Protein AF-A0A7C5B7V8-F1 (afdb_monomer)

Foldseek 3Di:
DDPVLLVLLLVLLQLLLQLLVLLQVLLVLDDDDCNVVSNVLSNVLSVLSVVLNVLSCVVSVVVVHHHDPHHDDDDDDNDPLVSLVVLLVSLVVSLVSLVVSLVVCVVVVVVVSNVSSVVSNVSSVVSNVVSVVVNDDPDD

Structure (mmCIF, N/CA/C/O backbone):
data_AF-A0A7C5B7V8-F1
#
_entry.id   AF-A0A7C5B7V8-F1
#
loop_
_atom_site.group_PDB
_atom_site.id
_atom_site.type_symbol
_atom_site.label_atom_id
_atom_site.label_alt_id
_atom_site.label_comp_id
_atom_site.label_asym_id
_atom_site.label_entit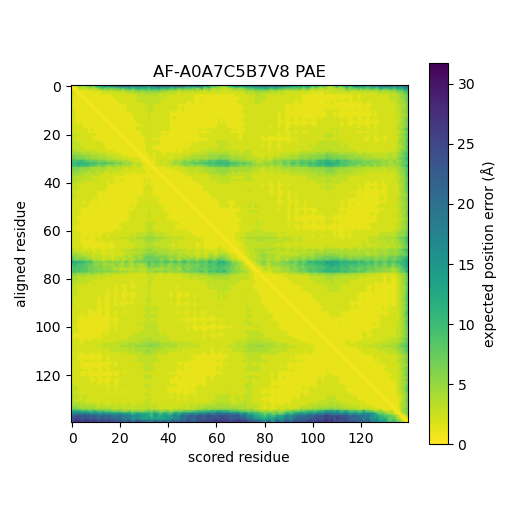y_id
_atom_site.label_seq_id
_atom_site.pdbx_PDB_ins_code
_atom_site.Cartn_x
_atom_site.Cartn_y
_atom_site.Cartn_z
_atom_site.occupancy
_atom_site.B_iso_or_equiv
_atom_site.auth_seq_id
_atom_site.auth_comp_id
_atom_site.auth_asym_id
_atom_site.auth_atom_id
_atom_site.pdbx_PDB_model_num
ATOM 1 N N . MET A 1 1 ? -16.905 0.295 16.112 1.00 86.12 1 MET A N 1
ATOM 2 C CA . MET A 1 1 ? -15.805 1.099 15.548 1.00 86.12 1 MET A CA 1
ATOM 3 C C . MET A 1 1 ? -16.386 2.369 14.961 1.00 86.12 1 MET A C 1
ATOM 5 O O . MET A 1 1 ? -17.557 2.331 14.582 1.00 86.12 1 MET A O 1
ATOM 9 N N . SER A 1 2 ? -15.651 3.481 14.927 1.00 92.69 2 SER A N 1
ATOM 10 C CA . SER A 1 2 ? -16.181 4.697 14.312 1.00 92.69 2 SER A CA 1
ATOM 11 C C . SER A 1 2 ? -16.451 4.490 12.821 1.00 92.69 2 SER A C 1
ATOM 13 O O . SER A 1 2 ? -15.794 3.701 12.133 1.00 92.69 2 SER A O 1
ATOM 15 N N . LYS A 1 3 ? -17.435 5.233 12.313 1.00 95.88 3 LYS A N 1
ATOM 16 C CA . LYS A 1 3 ? -1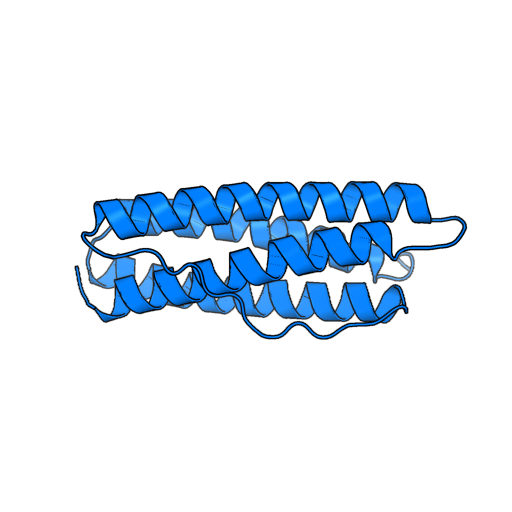7.678 5.319 10.875 1.00 95.88 3 LYS A CA 1
ATOM 17 C C . LYS A 1 3 ? -16.452 5.885 10.146 1.00 95.88 3 LYS A C 1
ATOM 19 O O . LYS A 1 3 ? -16.143 5.436 9.054 1.00 95.88 3 LYS A O 1
ATOM 24 N N . GLU A 1 4 ? -15.735 6.812 10.779 1.00 97.75 4 GLU A N 1
ATOM 25 C CA . GLU A 1 4 ? -14.536 7.444 10.224 1.00 97.75 4 GLU A CA 1
ATOM 26 C C . GLU A 1 4 ? -13.424 6.423 9.934 1.00 97.75 4 GLU A C 1
ATOM 28 O O . GLU A 1 4 ? -12.848 6.452 8.847 1.00 97.75 4 GLU A O 1
ATOM 33 N N . LEU A 1 5 ? -13.169 5.472 10.844 1.00 98.31 5 LEU A N 1
ATOM 34 C CA . LEU A 1 5 ? -12.167 4.429 10.609 1.00 98.31 5 LEU A CA 1
ATOM 35 C C . LEU A 1 5 ? -12.578 3.497 9.463 1.00 98.31 5 LEU A C 1
ATOM 37 O O . LEU A 1 5 ? -11.763 3.196 8.594 1.00 98.31 5 LEU A O 1
ATOM 41 N N . ILE A 1 6 ? -13.841 3.061 9.437 1.00 98.56 6 ILE A N 1
ATOM 42 C CA . ILE A 1 6 ? -14.355 2.172 8.382 1.00 98.56 6 ILE A CA 1
ATOM 43 C C . ILE A 1 6 ? -14.343 2.873 7.015 1.00 98.56 6 ILE A C 1
ATOM 45 O O . ILE A 1 6 ? -13.976 2.251 6.017 1.00 98.56 6 ILE A O 1
ATOM 49 N N . ASP A 1 7 ? -14.709 4.153 6.957 1.00 98.44 7 ASP A N 1
ATOM 50 C CA . ASP A 1 7 ? -14.667 4.956 5.731 1.00 98.44 7 ASP A CA 1
ATOM 51 C C . ASP A 1 7 ? -13.214 5.151 5.260 1.00 98.44 7 ASP A C 1
ATOM 53 O O . ASP A 1 7 ? -12.928 5.037 4.066 1.00 98.44 7 ASP A O 1
ATOM 57 N N . GLY A 1 8 ? -12.277 5.370 6.190 1.00 98.50 8 GLY A N 1
ATOM 58 C CA . GLY A 1 8 ? -10.843 5.444 5.907 1.00 98.50 8 GLY A CA 1
ATOM 59 C C . GLY A 1 8 ? -10.288 4.143 5.321 1.00 98.50 8 GLY A C 1
ATOM 60 O O . GLY A 1 8 ? -9.640 4.171 4.275 1.00 98.50 8 GLY A O 1
ATOM 61 N N . LEU A 1 9 ? -10.603 3.000 5.935 1.00 98.75 9 LEU A N 1
ATOM 62 C CA . LEU A 1 9 ? -10.213 1.679 5.430 1.00 98.75 9 LEU A CA 1
ATOM 63 C C . LEU A 1 9 ? -10.818 1.394 4.049 1.00 98.75 9 LEU A C 1
ATOM 65 O O . LEU A 1 9 ? -10.124 0.902 3.167 1.00 98.75 9 LEU A O 1
ATOM 69 N N . ASN A 1 10 ? -12.087 1.748 3.823 1.00 98.69 10 ASN A N 1
ATOM 70 C CA . ASN A 1 10 ? -12.721 1.591 2.513 1.00 98.69 10 ASN A CA 1
ATOM 71 C C . ASN A 1 10 ? -12.112 2.501 1.442 1.00 98.69 10 ASN A C 1
ATOM 73 O O . ASN A 1 10 ? -12.031 2.109 0.279 1.00 98.69 10 ASN A O 1
ATOM 77 N N . LYS A 1 11 ? -11.670 3.708 1.811 1.00 98.38 11 LYS A N 1
ATOM 78 C CA . LYS A 1 11 ? -10.910 4.562 0.896 1.00 98.38 11 LYS A CA 1
ATOM 79 C C . LYS A 1 11 ? -9.601 3.880 0.495 1.00 98.38 11 LYS A C 1
ATOM 81 O O . LYS A 1 11 ? -9.335 3.823 -0.701 1.00 98.38 11 LYS A O 1
ATOM 86 N N . ALA A 1 12 ? -8.832 3.368 1.460 1.00 98.62 12 ALA A N 1
ATOM 87 C CA . ALA A 1 12 ? -7.591 2.645 1.181 1.00 98.62 12 ALA A CA 1
ATOM 88 C C . ALA A 1 12 ? -7.849 1.412 0.301 1.00 98.62 12 ALA A C 1
ATOM 90 O O . ALA A 1 12 ? -7.217 1.262 -0.730 1.00 98.62 12 ALA A O 1
ATOM 91 N N . LEU A 1 13 ? -8.879 0.616 0.605 1.00 98.81 13 LEU A N 1
ATOM 92 C CA . LEU A 1 13 ? -9.260 -0.542 -0.208 1.00 98.81 13 LEU A CA 1
ATOM 93 C C . LEU A 1 13 ? -9.593 -0.166 -1.664 1.00 98.81 13 LEU A C 1
ATOM 95 O O . LEU A 1 13 ? -9.205 -0.862 -2.596 1.00 98.81 13 LEU A O 1
ATOM 99 N N . SER A 1 14 ? -10.298 0.947 -1.879 1.00 98.56 14 SER A N 1
ATOM 100 C CA . SER A 1 14 ? -10.564 1.464 -3.229 1.00 98.56 14 SER A CA 1
ATOM 101 C C . SER A 1 14 ? -9.281 1.892 -3.951 1.00 98.56 14 SER A C 1
ATOM 103 O O . SER A 1 14 ? -9.159 1.695 -5.165 1.00 98.56 14 SER A O 1
ATOM 105 N N . ASP A 1 15 ? -8.334 2.472 -3.208 1.00 97.75 15 ASP A N 1
ATOM 106 C CA . ASP A 1 15 ? -7.009 2.823 -3.711 1.00 97.75 15 ASP A CA 1
ATOM 107 C C . ASP A 1 15 ? -6.252 1.547 -4.133 1.00 97.75 15 ASP A C 1
ATOM 109 O O . ASP A 1 15 ? -5.852 1.479 -5.296 1.00 97.75 15 ASP A O 1
ATOM 113 N N . GLU A 1 16 ? -6.216 0.496 -3.304 1.00 98.38 16 GLU A N 1
ATOM 114 C CA . GLU A 1 16 ? -5.579 -0.797 -3.624 1.00 98.38 16 GLU A CA 1
ATOM 115 C C . GLU A 1 16 ? -6.149 -1.463 -4.876 1.00 98.38 16 GLU A C 1
ATOM 117 O O . GLU A 1 16 ? -5.413 -1.828 -5.790 1.00 98.38 16 GLU A O 1
ATOM 122 N N . ILE A 1 17 ? -7.479 -1.547 -4.994 1.00 98.44 17 ILE A N 1
ATOM 123 C CA . ILE A 1 17 ? -8.130 -2.107 -6.191 1.00 98.44 17 ILE A CA 1
ATOM 124 C C . ILE A 1 17 ? -7.695 -1.339 -7.447 1.00 98.44 17 ILE A C 1
ATOM 126 O O . ILE A 1 17 ? -7.461 -1.926 -8.506 1.00 98.44 17 ILE A O 1
ATOM 130 N N . THR A 1 18 ? -7.562 -0.017 -7.332 1.00 97.44 18 THR A N 1
ATOM 131 C CA . THR A 1 18 ? -7.093 0.827 -8.434 1.00 97.44 18 THR A CA 1
ATOM 132 C C . THR A 1 18 ? -5.616 0.559 -8.743 1.00 97.44 18 THR A C 1
ATOM 134 O O . THR A 1 18 ? -5.259 0.456 -9.920 1.00 97.44 18 THR A O 1
ATOM 137 N N . ARG A 1 19 ? -4.759 0.409 -7.722 1.00 96.94 19 ARG A N 1
ATOM 138 C CA . ARG A 1 19 ? -3.324 0.121 -7.879 1.00 96.94 19 ARG A CA 1
ATOM 139 C C . ARG A 1 19 ? -3.075 -1.238 -8.528 1.00 96.94 19 ARG A C 1
ATOM 141 O O . ARG A 1 19 ? -2.306 -1.290 -9.482 1.00 96.94 19 ARG A O 1
ATOM 148 N N . ILE A 1 20 ? -3.798 -2.288 -8.126 1.00 98.00 20 ILE A N 1
ATOM 149 C CA . ILE A 1 20 ? -3.725 -3.628 -8.740 1.00 98.00 20 ILE A CA 1
ATOM 150 C C . ILE A 1 20 ? -3.905 -3.533 -10.259 1.00 98.00 20 ILE A C 1
ATOM 152 O O . ILE A 1 20 ? -3.079 -4.021 -11.032 1.00 98.00 20 ILE A O 1
ATOM 156 N N . VAL A 1 21 ? -4.986 -2.880 -10.699 1.00 96.75 21 VAL A N 1
ATOM 157 C CA . VAL A 1 21 ? -5.297 -2.741 -12.129 1.00 96.75 21 VAL A CA 1
ATOM 158 C C . VAL A 1 21 ? -4.267 -1.857 -12.833 1.00 96.75 21 VAL A C 1
ATOM 160 O O . VAL A 1 21 ? -3.874 -2.166 -13.959 1.00 96.75 21 VAL A O 1
ATOM 163 N N . THR A 1 22 ? -3.798 -0.796 -12.170 1.00 96.19 22 THR A N 1
ATOM 164 C CA . THR A 1 22 ? -2.783 0.120 -12.711 1.00 96.19 22 THR A CA 1
ATOM 165 C C . THR A 1 22 ? -1.465 -0.598 -12.971 1.00 96.19 22 THR A C 1
ATOM 167 O O . THR A 1 22 ? -0.997 -0.608 -14.111 1.00 96.19 22 THR A O 1
ATOM 170 N N . TYR A 1 23 ? -0.907 -1.259 -11.958 1.00 97.25 23 TYR A N 1
ATOM 171 C CA . TYR A 1 23 ? 0.377 -1.943 -12.058 1.00 97.25 23 TYR A CA 1
ATOM 172 C C . TYR A 1 23 ? 0.341 -3.112 -13.043 1.00 97.25 23 TYR A C 1
ATOM 174 O O . TYR A 1 23 ? 1.256 -3.251 -13.856 1.00 97.25 23 TYR A O 1
ATOM 182 N N . LEU A 1 24 ? -0.738 -3.907 -13.061 1.00 96.88 24 LEU A N 1
ATOM 183 C CA . LEU A 1 24 ? -0.906 -4.957 -14.073 1.00 96.88 24 LEU A CA 1
ATOM 184 C C . LEU A 1 24 ? -0.994 -4.378 -15.486 1.00 96.88 24 LEU A C 1
ATOM 186 O O . LEU A 1 24 ? -0.357 -4.885 -16.405 1.00 96.88 24 LEU A O 1
ATOM 190 N N . ASN A 1 25 ? -1.763 -3.305 -15.687 1.00 95.44 25 ASN A N 1
ATOM 191 C CA . ASN A 1 25 ? -1.859 -2.688 -17.004 1.00 95.44 25 ASN A CA 1
ATOM 192 C C . ASN A 1 25 ? -0.496 -2.165 -17.477 1.00 95.44 25 ASN A C 1
ATOM 194 O O . ASN A 1 25 ? -0.085 -2.450 -18.601 1.00 95.44 25 ASN A O 1
ATOM 198 N N . GLN A 1 26 ? 0.229 -1.453 -16.617 1.00 96.00 26 GLN A N 1
ATOM 199 C CA . GLN A 1 26 ? 1.564 -0.951 -16.930 1.00 96.00 26 GLN A CA 1
ATOM 200 C C . GLN A 1 26 ? 2.552 -2.087 -17.204 1.00 96.00 26 GLN A C 1
ATOM 202 O O . GLN A 1 26 ? 3.312 -1.993 -18.166 1.00 96.00 26 GLN A O 1
ATOM 207 N N . SER A 1 27 ? 2.511 -3.185 -16.438 1.00 96.19 27 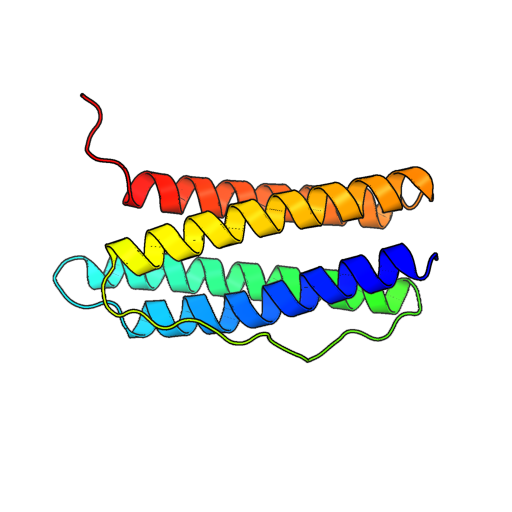SER A N 1
ATOM 208 C CA . SER A 1 27 ? 3.399 -4.335 -16.653 1.00 96.19 27 SER A CA 1
ATOM 209 C C . SER A 1 27 ? 3.214 -4.951 -18.046 1.00 96.19 27 SER A C 1
ATOM 211 O O . SER A 1 27 ? 4.177 -5.450 -18.630 1.00 96.19 27 SER A O 1
ATOM 213 N N . PHE A 1 28 ? 2.012 -4.880 -18.625 1.00 94.50 28 PHE A N 1
ATOM 214 C CA . PHE A 1 28 ? 1.753 -5.311 -20.003 1.00 94.50 28 PHE A CA 1
ATOM 215 C C . PHE A 1 28 ? 2.141 -4.262 -21.051 1.00 94.50 28 PHE A C 1
ATOM 217 O O . PHE A 1 28 ? 2.461 -4.619 -22.186 1.00 94.50 28 PHE A O 1
ATOM 224 N N . MET A 1 29 ? 2.132 -2.980 -20.678 1.00 93.69 29 MET A N 1
ATOM 225 C CA . MET A 1 29 ? 2.357 -1.839 -21.572 1.00 93.69 29 MET A CA 1
ATOM 226 C C . MET A 1 29 ? 3.792 -1.287 -21.538 1.00 93.69 29 MET A C 1
ATOM 228 O O . MET A 1 29 ? 4.060 -0.234 -22.121 1.00 93.69 29 MET A O 1
ATOM 232 N N . VAL A 1 30 ? 4.737 -1.989 -20.905 1.00 92.56 30 VAL A N 1
ATOM 233 C CA . VAL A 1 30 ? 6.172 -1.681 -20.996 1.00 92.56 30 VAL A CA 1
ATOM 234 C C . VAL A 1 30 ? 6.812 -2.344 -22.221 1.00 92.56 30 VAL A C 1
ATOM 236 O O . VAL A 1 30 ? 6.733 -3.555 -22.433 1.00 92.56 30 VAL A O 1
ATOM 239 N N . PHE A 1 31 ? 7.508 -1.542 -23.029 1.00 90.12 31 PHE A N 1
ATOM 240 C CA . PHE A 1 31 ? 8.164 -1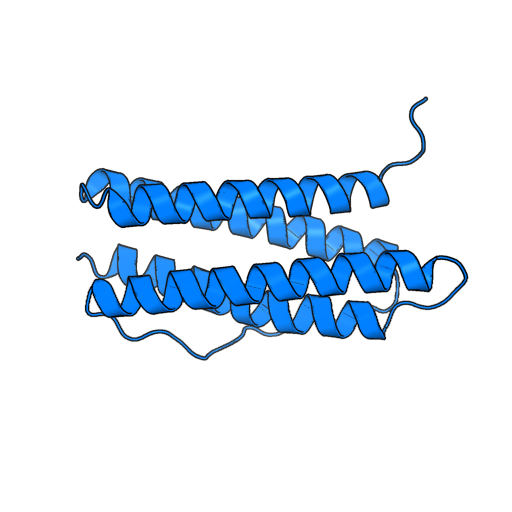.976 -24.265 1.00 90.12 31 PHE A CA 1
ATOM 241 C C . PHE A 1 31 ? 9.657 -1.623 -24.270 1.00 90.12 31 PHE A C 1
ATOM 243 O O . PHE A 1 31 ? 10.115 -0.749 -23.536 1.00 90.12 31 PHE A O 1
ATOM 250 N N . GLY A 1 32 ? 10.418 -2.282 -25.146 1.00 90.62 32 GLY A N 1
ATOM 251 C CA . GLY A 1 32 ? 11.840 -2.005 -25.352 1.00 90.62 32 GLY A CA 1
ATOM 252 C C . GLY A 1 32 ? 12.788 -2.862 -24.501 1.00 90.62 32 GLY A C 1
ATOM 253 O O . GLY A 1 32 ? 12.361 -3.838 -23.884 1.00 90.62 32 GLY A O 1
ATOM 254 N N . PRO A 1 33 ? 14.092 -2.532 -24.486 1.00 89.19 33 PRO A N 1
ATOM 255 C CA . PRO A 1 33 ? 15.136 -3.407 -23.941 1.00 89.19 33 PRO A CA 1
ATOM 256 C C . PRO A 1 33 ? 14.989 -3.741 -22.449 1.00 89.19 33 PRO A C 1
ATOM 258 O O . PRO A 1 33 ? 15.305 -4.855 -22.042 1.00 89.19 33 PRO A O 1
ATOM 261 N N . SER A 1 34 ? 14.469 -2.810 -21.642 1.00 86.81 34 SER A N 1
ATOM 262 C CA . SER A 1 34 ? 14.303 -2.981 -20.186 1.00 86.81 34 SER A CA 1
ATOM 263 C C . SER A 1 34 ? 12.958 -3.597 -19.780 1.00 86.81 34 SER A C 1
ATOM 265 O O . SER A 1 34 ? 12.668 -3.712 -18.591 1.00 86.81 34 SER A O 1
ATOM 267 N N . ARG A 1 35 ? 12.132 -3.995 -20.758 1.00 93.44 35 ARG A N 1
ATOM 268 C CA . ARG A 1 35 ? 10.765 -4.498 -20.558 1.00 93.44 35 ARG A CA 1
ATOM 269 C C . ARG A 1 35 ? 10.672 -5.589 -19.501 1.00 93.44 35 ARG A C 1
ATOM 271 O O . ARG A 1 35 ? 9.804 -5.508 -18.649 1.00 93.44 35 ARG A O 1
ATOM 278 N N . ASN A 1 36 ? 11.517 -6.616 -19.579 1.00 94.56 36 ASN A N 1
ATOM 279 C CA . ASN A 1 36 ? 11.330 -7.814 -18.757 1.00 94.56 36 ASN A CA 1
ATOM 280 C C . ASN A 1 36 ? 11.501 -7.508 -17.262 1.00 94.56 36 ASN A C 1
ATOM 282 O O . ASN A 1 36 ? 10.683 -7.946 -16.464 1.00 94.56 36 ASN A O 1
AT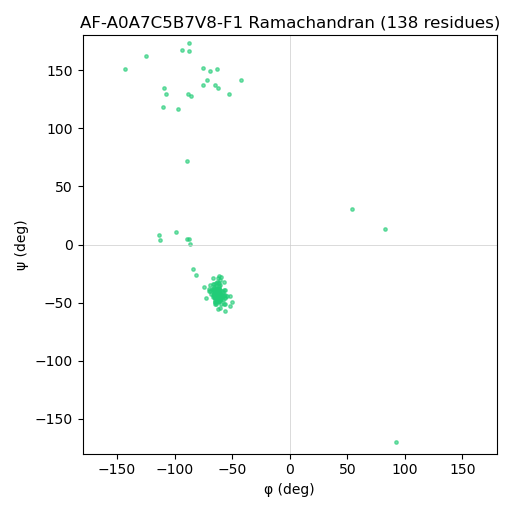OM 286 N N . ALA A 1 37 ? 12.509 -6.705 -16.907 1.00 93.38 37 ALA A N 1
ATOM 287 C CA . ALA A 1 37 ? 12.732 -6.295 -15.524 1.00 93.38 37 ALA A CA 1
ATOM 288 C C . ALA A 1 37 ? 11.594 -5.400 -15.008 1.00 93.38 37 ALA A C 1
ATOM 290 O O . ALA A 1 37 ? 11.096 -5.616 -13.911 1.00 93.38 37 ALA A O 1
ATOM 291 N N . LEU A 1 38 ? 11.141 -4.432 -15.816 1.00 94.19 38 LEU A N 1
ATOM 292 C CA . LEU A 1 38 ? 10.019 -3.564 -15.441 1.00 94.19 38 LEU A CA 1
ATOM 293 C C . LEU A 1 38 ? 8.715 -4.350 -15.284 1.00 94.19 38 LEU A C 1
ATOM 295 O O . LEU A 1 38 ? 7.996 -4.146 -14.315 1.00 94.19 38 LEU A O 1
ATOM 299 N N . HIS A 1 39 ? 8.430 -5.262 -16.212 1.00 96.62 39 HIS A N 1
ATOM 300 C CA . HIS A 1 39 ? 7.262 -6.132 -16.153 1.00 96.62 39 HIS A CA 1
ATOM 301 C C . HIS A 1 39 ? 7.248 -6.951 -14.859 1.00 96.62 39 HIS A C 1
ATOM 303 O O . HIS A 1 39 ? 6.262 -6.909 -14.132 1.00 96.62 39 HIS A O 1
ATOM 309 N N . GLU A 1 40 ? 8.354 -7.631 -14.544 1.00 97.44 40 GLU A N 1
ATOM 310 C CA . GLU A 1 40 ? 8.471 -8.453 -13.336 1.00 97.44 40 GLU A CA 1
ATOM 311 C C . GLU A 1 40 ? 8.314 -7.619 -12.056 1.00 97.44 40 GLU A C 1
ATOM 313 O O . GLU A 1 40 ? 7.628 -8.042 -11.127 1.00 97.44 40 GLU A O 1
ATOM 318 N N . THR A 1 41 ? 8.915 -6.428 -11.995 1.00 96.94 41 THR A N 1
ATOM 319 C CA . THR A 1 41 ? 8.775 -5.539 -10.833 1.00 96.94 41 THR A CA 1
ATOM 320 C C . THR A 1 41 ? 7.335 -5.059 -10.658 1.00 96.94 41 THR A C 1
ATOM 322 O O . THR A 1 41 ? 6.788 -5.187 -9.566 1.00 96.94 41 THR A O 1
ATOM 325 N N . LEU A 1 42 ? 6.701 -4.550 -11.718 1.00 97.44 42 LEU A N 1
ATOM 326 C CA . LEU A 1 42 ? 5.330 -4.030 -11.652 1.00 97.44 42 LEU A CA 1
ATOM 327 C C . LEU A 1 42 ? 4.315 -5.144 -11.348 1.00 97.44 42 LEU A C 1
ATOM 329 O O . LEU A 1 42 ? 3.402 -4.942 -10.554 1.00 97.44 42 LEU A O 1
ATOM 333 N N . GLU A 1 43 ? 4.492 -6.340 -11.915 1.00 98.31 43 GLU A N 1
ATOM 334 C CA . GLU A 1 43 ? 3.652 -7.502 -11.597 1.00 98.31 43 GLU A CA 1
ATOM 335 C C . GLU A 1 43 ? 3.786 -7.915 -10.124 1.00 98.31 43 GLU A C 1
ATOM 337 O O . GLU A 1 43 ? 2.780 -8.160 -9.457 1.00 98.31 43 GLU A O 1
ATOM 342 N N . LYS A 1 44 ? 5.010 -7.940 -9.581 1.00 98.38 44 LYS A N 1
ATOM 343 C CA . LYS A 1 44 ? 5.232 -8.239 -8.159 1.00 98.38 44 LYS A CA 1
ATOM 344 C C . LYS A 1 44 ? 4.570 -7.220 -7.239 1.00 98.38 44 LYS A C 1
ATOM 346 O O . LYS A 1 44 ? 3.989 -7.633 -6.239 1.00 98.38 44 LYS A O 1
ATOM 351 N N . ILE A 1 45 ? 4.643 -5.930 -7.572 1.00 98.38 45 ILE A N 1
ATOM 352 C CA . ILE A 1 45 ? 3.957 -4.882 -6.805 1.00 98.38 45 ILE A CA 1
ATOM 353 C C . ILE A 1 45 ? 2.443 -5.100 -6.887 1.00 98.38 45 ILE A C 1
ATOM 355 O O . ILE A 1 45 ? 1.795 -5.176 -5.853 1.00 98.38 45 ILE A O 1
ATOM 359 N N . ALA A 1 46 ? 1.879 -5.364 -8.071 1.00 98.50 46 ALA A N 1
ATOM 360 C CA . ALA A 1 46 ? 0.448 -5.655 -8.194 1.00 98.50 46 ALA A CA 1
ATOM 361 C C . ALA A 1 46 ? -0.015 -6.831 -7.313 1.00 98.50 46 ALA A C 1
ATOM 363 O O . ALA A 1 46 ? -1.096 -6.780 -6.730 1.00 98.50 46 ALA A O 1
ATOM 364 N N . ILE A 1 47 ? 0.796 -7.889 -7.193 1.00 98.62 47 ILE A N 1
ATOM 365 C CA . ILE A 1 47 ? 0.515 -9.021 -6.296 1.00 98.62 47 ILE A CA 1
ATOM 366 C C . ILE A 1 47 ? 0.566 -8.586 -4.823 1.00 98.62 47 ILE A C 1
ATOM 368 O O . ILE A 1 47 ? -0.224 -9.075 -4.017 1.00 98.62 47 ILE A O 1
ATOM 372 N N . LYS A 1 48 ? 1.468 -7.673 -4.446 1.00 98.56 48 LYS A N 1
ATOM 373 C CA . LYS A 1 48 ? 1.495 -7.091 -3.097 1.00 98.56 48 LYS A CA 1
ATOM 374 C C . LYS A 1 48 ? 0.219 -6.309 -2.794 1.00 98.56 48 LYS A C 1
ATOM 376 O O . LYS A 1 48 ? -0.405 -6.614 -1.778 1.00 98.56 48 LYS A O 1
ATOM 381 N N . GLU A 1 49 ? -0.261 -5.496 -3.731 1.00 98.56 49 GLU A N 1
ATOM 382 C CA . GLU A 1 49 ? -1.535 -4.776 -3.572 1.00 98.56 49 GLU A CA 1
ATOM 383 C C . GLU A 1 49 ? -2.741 -5.716 -3.452 1.00 98.56 49 GLU A C 1
ATOM 385 O O . GLU A 1 49 ? -3.687 -5.438 -2.716 1.00 98.56 49 GLU A O 1
ATOM 390 N N . MET A 1 50 ? -2.717 -6.884 -4.109 1.00 98.75 50 MET A N 1
ATOM 391 C CA . MET A 1 50 ? -3.753 -7.909 -3.903 1.00 98.75 50 MET A CA 1
ATOM 392 C C . MET A 1 50 ? -3.781 -8.417 -2.455 1.00 98.75 50 MET A C 1
ATOM 394 O O . MET A 1 50 ? -4.865 -8.628 -1.910 1.00 98.75 50 MET A O 1
ATOM 398 N N . ASN A 1 51 ? -2.616 -8.573 -1.816 1.00 98.62 51 ASN A N 1
ATOM 399 C CA . ASN A 1 51 ? -2.551 -8.949 -0.402 1.00 98.62 51 ASN A CA 1
ATOM 400 C C . ASN A 1 51 ? -3.023 -7.797 0.501 1.00 98.62 51 ASN A C 1
ATOM 402 O O . ASN A 1 51 ? -3.726 -8.040 1.479 1.00 98.62 51 ASN A O 1
ATOM 406 N N . HIS A 1 52 ? -2.691 -6.540 0.178 1.00 98.69 52 HIS A N 1
ATOM 407 C CA . HIS A 1 52 ? -3.201 -5.374 0.912 1.00 98.69 52 HIS A CA 1
ATOM 408 C C . HIS A 1 52 ? -4.732 -5.297 0.836 1.00 98.69 52 HIS A C 1
ATOM 410 O O . HIS A 1 52 ? -5.403 -5.136 1.858 1.00 98.69 52 HIS A O 1
ATOM 416 N N . MET A 1 53 ? -5.298 -5.501 -0.357 1.00 98.75 53 MET A N 1
ATOM 417 C CA . MET A 1 53 ? -6.740 -5.581 -0.589 1.00 98.75 53 MET A CA 1
ATOM 418 C C . MET A 1 53 ? -7.401 -6.665 0.278 1.00 98.75 53 MET A C 1
ATOM 420 O O . MET A 1 53 ? -8.449 -6.405 0.877 1.00 98.75 53 MET A O 1
ATOM 424 N N . GLU A 1 54 ? -6.807 -7.860 0.370 1.00 98.69 54 GLU A N 1
ATOM 425 C CA . GLU A 1 54 ? -7.286 -8.948 1.236 1.00 98.69 54 GLU A CA 1
ATOM 426 C C . GLU A 1 54 ? -7.276 -8.531 2.713 1.00 98.69 54 GLU A C 1
ATOM 428 O O . GLU A 1 54 ? -8.328 -8.535 3.358 1.00 98.69 54 GLU A O 1
ATOM 433 N N . LEU A 1 55 ? -6.128 -8.071 3.221 1.00 98.75 55 LEU A N 1
ATOM 434 C CA . LEU A 1 55 ? -5.953 -7.645 4.614 1.00 98.75 55 LEU A CA 1
ATOM 435 C C . LEU A 1 55 ? -6.943 -6.542 5.012 1.00 98.75 55 LEU A C 1
ATOM 437 O O . LEU A 1 55 ? -7.575 -6.609 6.071 1.00 98.75 55 LEU A O 1
ATOM 441 N N . LEU A 1 56 ? -7.112 -5.527 4.162 1.00 98.81 56 LEU A N 1
ATOM 442 C CA . LEU A 1 56 ? -8.066 -4.443 4.394 1.00 98.81 56 LEU A CA 1
ATOM 443 C C . LEU A 1 56 ? -9.507 -4.950 4.383 1.00 98.81 56 LEU A C 1
ATOM 445 O O . LEU A 1 56 ? -10.296 -4.554 5.242 1.00 98.81 56 LEU A O 1
ATOM 449 N N . SER A 1 57 ? -9.855 -5.835 3.449 1.00 98.81 57 SER A N 1
ATOM 450 C CA . SER A 1 57 ? -11.201 -6.403 3.348 1.00 98.81 57 SER A CA 1
ATOM 451 C C . SER A 1 57 ? -11.557 -7.217 4.590 1.00 98.81 57 SER A C 1
ATOM 453 O O . SER A 1 57 ? -12.609 -6.984 5.192 1.00 98.81 57 SER A O 1
ATOM 455 N N . GLU A 1 58 ? -10.665 -8.109 5.027 1.00 98.69 58 GLU A N 1
ATOM 456 C CA . GLU A 1 58 ? -10.843 -8.877 6.261 1.00 98.69 58 GLU A CA 1
ATOM 457 C C . GLU A 1 58 ? -10.973 -7.956 7.474 1.00 98.69 58 GLU A C 1
ATOM 459 O O . GLU A 1 58 ? -11.855 -8.150 8.317 1.00 98.69 58 GLU A O 1
ATOM 464 N N . ARG A 1 59 ? -10.148 -6.903 7.546 1.00 98.62 59 ARG A N 1
ATOM 465 C CA . ARG A 1 59 ? -10.205 -5.945 8.651 1.00 98.62 59 ARG A CA 1
ATOM 466 C C . ARG A 1 59 ? -11.522 -5.177 8.681 1.00 98.62 59 ARG A C 1
ATOM 468 O O . ARG A 1 59 ? -12.116 -5.052 9.751 1.00 98.62 59 ARG A O 1
ATOM 475 N N . ILE A 1 60 ? -12.004 -4.700 7.535 1.00 98.75 60 ILE A N 1
ATOM 476 C CA . ILE A 1 60 ? -13.288 -3.996 7.422 1.00 98.75 60 ILE A CA 1
ATOM 477 C C . ILE A 1 60 ? -14.435 -4.901 7.885 1.00 98.75 60 ILE A C 1
ATOM 479 O O . ILE A 1 60 ? -15.243 -4.466 8.708 1.00 98.75 60 ILE A O 1
ATOM 483 N N . VAL A 1 61 ? -14.483 -6.157 7.424 1.00 98.44 61 VAL A N 1
ATOM 484 C CA . VAL A 1 61 ? -15.505 -7.133 7.849 1.00 98.44 61 VAL A CA 1
ATOM 485 C C . VAL A 1 61 ? -15.406 -7.414 9.346 1.00 98.44 61 VAL A C 1
ATOM 487 O O . VAL A 1 61 ? -16.419 -7.380 10.045 1.00 98.44 61 VAL A O 1
ATOM 490 N N . GLY A 1 62 ? -14.196 -7.628 9.867 1.00 98.00 62 GLY A N 1
ATOM 491 C CA . GLY A 1 62 ? -13.959 -7.873 11.292 1.00 98.00 62 GLY A CA 1
ATOM 492 C C . GLY A 1 62 ? -14.387 -6.711 12.197 1.00 98.00 62 GLY A C 1
ATOM 493 O O . GLY A 1 62 ? -14.760 -6.928 13.347 1.00 98.00 62 GLY A O 1
ATOM 494 N N . LEU A 1 63 ? -14.392 -5.482 11.675 1.00 97.81 63 LEU A N 1
ATOM 495 C CA . LEU A 1 63 ? -14.896 -4.285 12.358 1.00 97.81 63 LEU A CA 1
ATOM 496 C C . LEU A 1 63 ? -16.410 -4.060 12.175 1.00 97.81 63 LEU A C 1
ATOM 498 O O . LEU A 1 63 ? -16.948 -3.086 12.712 1.00 97.81 63 LEU A O 1
ATOM 502 N N . GLY A 1 64 ? -17.099 -4.948 11.449 1.00 97.75 64 GLY A N 1
ATOM 503 C CA . GLY A 1 64 ? -18.534 -4.880 11.158 1.00 97.75 64 GLY A CA 1
ATOM 504 C C . GLY A 1 64 ? -18.904 -3.977 9.976 1.00 97.75 64 GLY A C 1
ATOM 505 O O . GLY A 1 64 ? -20.072 -3.623 9.825 1.00 97.75 64 GLY A O 1
ATOM 506 N N . GLY A 1 65 ? -17.927 -3.566 9.163 1.00 98.12 65 GLY A N 1
ATOM 507 C CA . GLY A 1 65 ? -18.140 -2.804 7.934 1.00 98.12 65 GLY A CA 1
ATOM 508 C C . GLY A 1 65 ? -18.397 -3.692 6.713 1.00 98.12 65 GLY A C 1
ATOM 509 O O . GLY A 1 65 ? -18.258 -4.913 6.761 1.00 98.12 65 GLY A O 1
ATOM 510 N N . VAL A 1 66 ? -18.742 -3.059 5.590 1.00 98.38 66 VAL A N 1
ATOM 511 C CA . VAL A 1 66 ? -18.879 -3.722 4.284 1.00 98.38 66 VAL A CA 1
ATOM 512 C C . VAL A 1 66 ? -17.736 -3.243 3.384 1.00 98.38 66 VAL A C 1
ATOM 514 O O . VAL A 1 66 ? -17.666 -2.036 3.137 1.00 98.38 66 VAL A O 1
ATOM 517 N N . PRO A 1 67 ? -16.842 -4.134 2.915 1.00 98.56 67 PRO A N 1
ATOM 518 C CA . PRO A 1 67 ? -15.768 -3.768 1.999 1.00 98.56 67 PRO A CA 1
ATOM 519 C C . PRO A 1 67 ? -16.311 -3.237 0.674 1.00 98.56 67 PRO A C 1
ATOM 521 O O . PRO A 1 67 ? -17.223 -3.811 0.072 1.00 98.56 67 PRO A O 1
ATOM 524 N N . THR A 1 68 ? -15.742 -2.135 0.206 1.00 98.38 68 THR A N 1
ATOM 525 C CA . THR A 1 68 ? -16.011 -1.610 -1.127 1.00 98.38 68 THR A CA 1
ATOM 526 C C . THR A 1 68 ? -15.418 -2.518 -2.199 1.00 98.38 68 THR A C 1
ATOM 528 O O . THR A 1 68 ? -14.371 -3.128 -2.019 1.00 98.38 68 THR A O 1
ATOM 531 N N . VAL A 1 69 ? -16.075 -2.548 -3.355 1.00 96.69 69 VAL A N 1
ATOM 532 C CA . VAL A 1 69 ? -15.582 -3.200 -4.581 1.00 96.69 69 VAL A CA 1
ATOM 533 C C . VAL A 1 69 ? -15.284 -2.181 -5.686 1.00 96.69 69 VAL A C 1
ATOM 535 O O . VAL A 1 69 ? -15.086 -2.540 -6.842 1.00 96.69 69 VAL A O 1
ATOM 538 N N . LYS A 1 70 ? -15.338 -0.884 -5.357 1.00 96.88 70 LYS A N 1
ATOM 539 C CA . LYS A 1 70 ? -15.196 0.205 -6.327 1.00 96.88 70 LYS A CA 1
ATOM 540 C C . LYS A 1 70 ? -13.730 0.589 -6.500 1.00 96.88 70 LYS A C 1
ATOM 542 O O . LYS A 1 70 ? -13.070 0.918 -5.516 1.00 96.88 70 LYS A O 1
ATOM 547 N N . SER A 1 71 ? -13.273 0.648 -7.745 1.00 94.94 71 SER A N 1
ATOM 548 C CA . SER A 1 71 ? -12.037 1.330 -8.133 1.00 94.94 71 SER A CA 1
ATOM 549 C C . SER A 1 71 ? -12.296 2.810 -8.439 1.00 94.94 71 SER A C 1
ATOM 551 O O . SER A 1 71 ? -13.444 3.236 -8.609 1.00 94.94 71 SER A O 1
ATOM 553 N N . LYS A 1 72 ? -11.221 3.590 -8.532 1.00 92.50 72 LYS A N 1
ATOM 554 C CA . LYS A 1 72 ? -11.222 4.950 -9.079 1.00 92.50 72 LYS A CA 1
ATOM 555 C C . LYS A 1 72 ? -10.865 4.924 -10.563 1.00 92.50 72 LYS A C 1
ATOM 557 O O . LYS A 1 72 ? -10.392 3.911 -11.080 1.00 92.50 72 LYS A O 1
ATOM 562 N N . ASP A 1 73 ? -11.082 6.054 -11.227 1.00 88.50 73 ASP A N 1
ATOM 563 C CA . ASP A 1 73 ? -10.592 6.251 -12.586 1.00 88.50 73 ASP A CA 1
ATOM 564 C C . ASP A 1 73 ? -9.061 6.243 -12.592 1.00 88.50 73 ASP A C 1
ATOM 566 O O . ASP A 1 73 ? -8.406 6.820 -11.720 1.00 88.50 73 ASP A O 1
ATOM 570 N N . MET A 1 74 ? -8.503 5.562 -13.585 1.00 82.69 74 MET A N 1
ATOM 571 C CA . MET A 1 74 ? -7.069 5.379 -13.753 1.00 82.69 74 MET A CA 1
ATOM 572 C C . MET A 1 74 ? -6.579 6.234 -14.916 1.00 82.69 74 MET A C 1
ATOM 574 O O . MET A 1 74 ? -7.116 6.160 -16.023 1.00 82.69 74 MET A O 1
ATOM 578 N N . GLU A 1 75 ? -5.526 7.013 -14.685 1.00 82.56 75 GLU A N 1
ATOM 579 C CA . GLU A 1 75 ? -4.813 7.687 -15.766 1.00 82.56 75 GLU A CA 1
ATOM 580 C C . GLU A 1 75 ? -3.942 6.679 -16.528 1.00 82.56 75 GLU A C 1
ATOM 582 O O . GLU A 1 75 ? -3.273 5.833 -15.936 1.00 82.56 75 GLU A O 1
ATOM 587 N N . GLN A 1 76 ? -3.946 6.763 -17.860 1.00 86.06 76 GLN A N 1
ATOM 588 C CA . GLN A 1 76 ? -3.125 5.909 -18.717 1.00 86.06 76 GLN A CA 1
ATOM 589 C C . GLN A 1 76 ? -1.997 6.712 -19.352 1.00 86.06 76 GLN A C 1
ATOM 591 O O . GLN A 1 76 ? -2.201 7.789 -19.915 1.00 86.06 76 GLN A O 1
ATOM 596 N N . THR A 1 77 ? -0.795 6.150 -19.320 1.00 87.81 77 THR A N 1
ATOM 597 C CA . THR A 1 77 ? 0.360 6.671 -20.044 1.00 87.81 77 THR A CA 1
ATOM 598 C C . THR A 1 77 ? 1.194 5.517 -20.575 1.00 87.81 77 THR A C 1
ATOM 600 O O . THR A 1 77 ? 1.213 4.443 -19.988 1.00 87.81 77 THR A O 1
ATOM 603 N N . TYR A 1 78 ? 1.885 5.745 -21.690 1.00 87.06 78 TYR A N 1
ATOM 604 C CA . TYR A 1 78 ? 2.722 4.741 -22.363 1.00 87.06 78 TYR A CA 1
ATOM 605 C C . TYR A 1 78 ? 4.214 5.087 -22.303 1.00 87.06 78 TYR A C 1
ATOM 607 O O . TYR A 1 78 ? 5.052 4.408 -22.893 1.00 87.06 78 TYR A O 1
ATOM 615 N N . VAL A 1 79 ? 4.556 6.167 -21.598 1.00 92.50 79 VAL A N 1
ATOM 616 C CA . VAL A 1 79 ? 5.936 6.588 -21.370 1.00 92.50 79 VAL A CA 1
ATOM 617 C C . VAL A 1 79 ? 6.365 6.061 -20.007 1.00 92.50 79 VAL A C 1
ATOM 619 O O . VAL A 1 79 ? 5.814 6.485 -18.994 1.00 92.50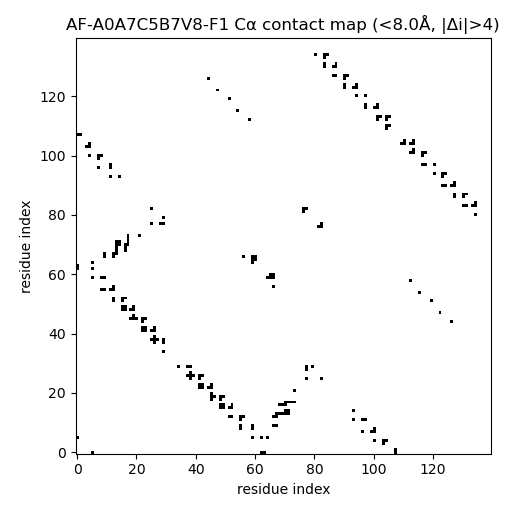 79 VAL A O 1
ATOM 622 N N . VAL A 1 80 ? 7.365 5.174 -19.980 1.00 93.19 80 VAL A N 1
ATOM 623 C CA . VAL A 1 80 ? 7.852 4.508 -18.754 1.00 93.19 80 VAL A CA 1
ATOM 624 C C . VAL A 1 80 ? 8.173 5.509 -17.643 1.00 93.19 80 VAL A C 1
ATOM 626 O O . VAL A 1 80 ? 7.763 5.324 -16.506 1.00 93.19 80 VAL A O 1
ATOM 629 N N . GLU A 1 81 ? 8.848 6.613 -17.967 1.00 93.56 81 GLU A N 1
ATOM 630 C CA . GLU A 1 81 ? 9.170 7.646 -16.974 1.00 93.56 81 GLU A CA 1
ATOM 631 C C . GLU A 1 81 ? 7.912 8.276 -16.350 1.00 93.56 81 GLU A C 1
ATOM 633 O O . GLU A 1 81 ? 7.902 8.584 -15.159 1.00 93.56 81 GLU A O 1
ATOM 638 N N . ASN A 1 82 ? 6.839 8.445 -17.129 1.00 95.12 82 ASN A N 1
ATOM 639 C CA . ASN A 1 82 ? 5.578 8.980 -16.622 1.00 95.12 82 ASN A CA 1
ATOM 640 C C . ASN A 1 82 ? 4.823 7.948 -15.780 1.00 95.12 82 ASN A C 1
ATOM 642 O O . ASN A 1 82 ? 4.248 8.346 -14.772 1.00 95.12 82 ASN A O 1
ATOM 646 N N . MET A 1 83 ? 4.861 6.658 -16.150 1.00 95.25 83 MET A N 1
ATOM 647 C CA . MET A 1 83 ? 4.316 5.569 -15.322 1.00 95.25 83 MET A CA 1
ATOM 648 C C . MET A 1 83 ? 4.968 5.604 -13.939 1.00 95.25 83 MET A C 1
ATOM 650 O O . MET A 1 83 ? 4.301 5.868 -12.951 1.00 95.25 83 MET A O 1
ATOM 654 N N . LEU A 1 84 ? 6.300 5.523 -13.893 1.00 95.56 84 LEU A N 1
ATOM 655 C CA . LEU A 1 84 ? 7.048 5.481 -12.638 1.00 95.56 84 LEU A CA 1
ATOM 656 C C . LEU A 1 84 ? 6.846 6.739 -11.776 1.00 95.56 84 LEU A C 1
ATOM 658 O O . LEU A 1 84 ? 6.765 6.653 -10.554 1.00 95.56 84 LEU A O 1
ATOM 662 N N . LYS A 1 85 ? 6.754 7.933 -12.380 1.00 96.38 85 LYS A N 1
ATOM 663 C CA . LYS A 1 85 ? 6.446 9.170 -11.633 1.00 96.38 85 LYS A CA 1
ATOM 664 C C . LYS A 1 85 ? 5.038 9.161 -11.050 1.00 96.38 85 LYS A C 1
ATOM 666 O O . LYS A 1 85 ? 4.835 9.686 -9.957 1.00 96.38 85 LYS A O 1
ATOM 671 N N . MET A 1 86 ? 4.083 8.624 -11.801 1.00 95.69 86 MET A N 1
ATOM 672 C CA . MET A 1 86 ? 2.703 8.478 -11.367 1.00 95.69 86 MET A CA 1
ATOM 673 C C . MET A 1 86 ? 2.616 7.470 -10.214 1.00 95.69 86 MET A C 1
ATOM 675 O O . MET A 1 86 ? 2.034 7.789 -9.183 1.00 95.69 86 MET A O 1
ATOM 679 N N . ASP A 1 87 ? 3.291 6.331 -10.331 1.00 96.69 87 ASP A N 1
ATOM 680 C CA . ASP A 1 87 ? 3.345 5.294 -9.299 1.00 96.69 87 ASP A CA 1
ATOM 681 C C . ASP A 1 87 ? 3.984 5.838 -8.014 1.00 96.69 87 ASP A C 1
ATOM 683 O O . ASP A 1 87 ? 3.369 5.817 -6.954 1.00 96.69 87 ASP A O 1
ATOM 687 N N . ALA A 1 88 ? 5.139 6.508 -8.114 1.00 97.62 88 ALA A N 1
ATOM 688 C CA . ALA A 1 88 ? 5.783 7.158 -6.967 1.00 97.62 88 ALA A CA 1
ATOM 689 C C . ALA A 1 88 ? 4.913 8.235 -6.297 1.00 97.62 88 ALA A C 1
ATOM 691 O O . ALA A 1 88 ? 5.099 8.540 -5.116 1.00 97.62 88 ALA A O 1
ATOM 692 N N . LYS A 1 89 ? 4.010 8.878 -7.046 1.00 96.69 89 LYS A N 1
ATOM 693 C CA . LYS A 1 89 ? 3.032 9.811 -6.480 1.00 96.69 89 LYS A CA 1
ATOM 694 C C . LYS A 1 89 ? 1.953 9.042 -5.718 1.00 96.69 89 LYS A C 1
ATOM 696 O O . LYS A 1 89 ? 1.650 9.425 -4.591 1.00 96.69 89 LYS A O 1
ATOM 701 N N . TYR A 1 90 ? 1.417 7.974 -6.300 1.00 96.12 90 TYR A N 1
ATOM 702 C CA . TYR A 1 90 ? 0.393 7.158 -5.660 1.00 96.12 90 TYR A CA 1
ATOM 703 C C . TYR A 1 90 ? 0.883 6.503 -4.369 1.00 96.12 90 TYR A C 1
ATOM 705 O O . TYR A 1 90 ? 0.179 6.595 -3.370 1.00 96.12 90 TYR A O 1
ATOM 713 N N . GLU A 1 91 ? 2.112 5.986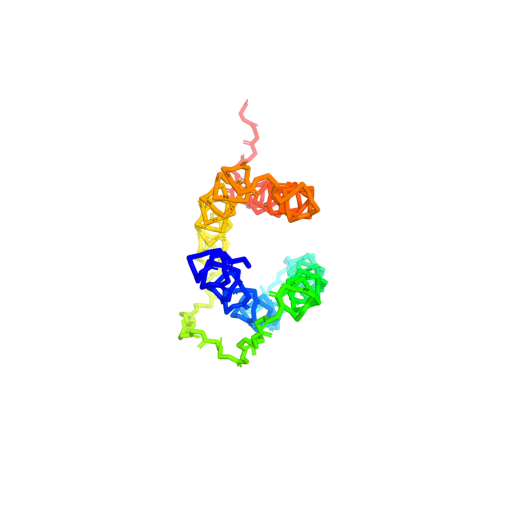 -4.335 1.00 98.06 91 GLU A N 1
ATOM 714 C CA . GLU A 1 91 ? 2.690 5.422 -3.106 1.00 98.06 91 GLU A CA 1
ATOM 715 C C . GLU A 1 91 ? 2.791 6.453 -1.972 1.00 98.06 91 GLU A C 1
ATOM 717 O O . GLU A 1 91 ? 2.500 6.177 -0.808 1.00 98.06 91 GLU A O 1
ATOM 722 N N . LYS A 1 92 ? 3.146 7.703 -2.295 1.00 98.25 92 LYS A N 1
ATOM 723 C CA . LYS A 1 92 ? 3.178 8.788 -1.297 1.00 98.25 92 LYS A CA 1
ATOM 724 C C . LYS A 1 92 ? 1.781 9.117 -0.776 1.00 98.25 92 LYS A C 1
ATOM 726 O O . LYS A 1 92 ? 1.603 9.303 0.426 1.00 98.25 92 LYS A O 1
ATOM 731 N N . GLU A 1 93 ? 0.792 9.178 -1.664 1.00 97.12 93 GLU A N 1
ATOM 732 C CA . GLU A 1 93 ? -0.608 9.417 -1.295 1.00 97.12 93 GLU A CA 1
ATOM 733 C C . GLU A 1 93 ? -1.193 8.257 -0.463 1.00 97.12 93 GLU A C 1
ATOM 735 O O . GLU A 1 93 ? -2.003 8.493 0.446 1.00 97.12 93 GLU A O 1
ATOM 740 N N . ALA A 1 94 ? -0.762 7.019 -0.729 1.00 97.06 94 ALA A N 1
ATOM 741 C CA . ALA A 1 94 ? -1.100 5.835 0.054 1.00 97.06 94 ALA A CA 1
ATOM 742 C C . ALA A 1 94 ? -0.521 5.942 1.471 1.00 97.06 94 ALA A C 1
ATOM 744 O O . ALA A 1 94 ? -1.281 5.896 2.439 1.00 97.06 94 ALA A O 1
ATOM 745 N N . LEU A 1 95 ? 0.778 6.229 1.614 1.00 98.56 95 LEU A N 1
ATOM 746 C CA . LEU A 1 95 ? 1.426 6.447 2.916 1.00 98.56 95 LEU A CA 1
ATOM 747 C C . LEU A 1 95 ? 0.725 7.536 3.744 1.00 98.56 95 LEU A C 1
ATOM 749 O O . LEU A 1 95 ? 0.450 7.336 4.929 1.00 98.56 95 LEU A O 1
ATOM 753 N N . GLU A 1 96 ? 0.364 8.668 3.132 1.00 98.44 96 GLU A N 1
ATOM 754 C CA . GLU A 1 96 ? -0.403 9.724 3.807 1.00 98.44 96 GLU A CA 1
ATOM 755 C C . GLU A 1 96 ? -1.797 9.256 4.249 1.00 98.44 96 GLU A C 1
ATOM 757 O O . GLU A 1 96 ? -2.283 9.637 5.320 1.00 98.44 96 GLU A O 1
ATOM 762 N N . THR A 1 97 ? -2.464 8.449 3.422 1.00 98.31 97 THR A N 1
ATOM 763 C CA . THR A 1 97 ? -3.771 7.862 3.740 1.00 98.31 97 THR A CA 1
ATOM 764 C C . THR A 1 97 ? -3.646 6.900 4.918 1.00 98.31 97 THR A C 1
ATOM 766 O O . THR A 1 97 ? -4.396 7.020 5.890 1.00 98.31 97 THR A O 1
ATOM 769 N N . TYR A 1 98 ? -2.658 6.011 4.888 1.00 98.75 98 TYR A N 1
ATOM 770 C CA . TYR A 1 98 ? -2.404 5.041 5.942 1.00 98.75 98 TYR A CA 1
ATOM 771 C C . TYR A 1 98 ? -1.999 5.689 7.265 1.00 98.75 98 TYR A C 1
ATOM 773 O O . TYR A 1 98 ? -2.514 5.297 8.312 1.00 98.75 98 TYR A O 1
ATOM 781 N N . MET A 1 99 ? -1.191 6.754 7.245 1.00 98.69 99 MET A N 1
ATOM 782 C CA . MET A 1 99 ? -0.883 7.532 8.450 1.00 98.69 99 MET A CA 1
ATOM 783 C C . MET A 1 99 ? -2.151 8.063 9.130 1.00 98.69 99 MET A C 1
ATOM 785 O O . MET A 1 99 ? -2.288 7.941 10.347 1.00 98.69 99 MET A O 1
ATOM 789 N N . LYS A 1 100 ? -3.107 8.595 8.356 1.00 98.62 100 LYS A N 1
ATOM 790 C CA . LYS A 1 100 ? -4.384 9.094 8.896 1.00 98.62 100 LYS A CA 1
ATOM 791 C C . LYS A 1 100 ? -5.213 7.964 9.508 1.00 98.62 100 LYS A C 1
ATOM 793 O O . LYS A 1 100 ? -5.706 8.119 10.623 1.00 98.62 100 LYS A O 1
ATOM 798 N N . ILE A 1 101 ? -5.328 6.826 8.819 1.00 98.69 101 ILE A N 1
ATOM 799 C CA . ILE A 1 101 ? -6.063 5.645 9.309 1.00 98.69 101 ILE A CA 1
ATOM 800 C C . ILE A 1 101 ? -5.444 5.130 10.611 1.00 98.69 101 ILE A C 1
ATOM 802 O O . ILE A 1 101 ? -6.154 4.909 11.591 1.00 98.69 101 ILE A O 1
ATOM 806 N N . ARG A 1 102 ? -4.116 4.992 10.651 1.00 98.75 102 ARG A N 1
ATOM 807 C CA . ARG A 1 102 ? -3.367 4.575 11.839 1.00 98.75 102 ARG A CA 1
ATOM 808 C C . ARG A 1 102 ? -3.626 5.505 13.020 1.00 98.75 102 ARG A C 1
ATOM 810 O O . ARG A 1 102 ? -3.823 5.032 14.135 1.00 98.75 102 ARG A O 1
ATOM 817 N N . ASP A 1 103 ? -3.631 6.816 12.797 1.00 98.56 103 ASP A N 1
ATOM 818 C CA . ASP A 1 103 ? -3.842 7.796 13.862 1.00 98.56 103 ASP A CA 1
ATOM 819 C C . ASP A 1 103 ? -5.289 7.768 14.392 1.00 98.56 103 ASP A C 1
ATOM 821 O O . ASP A 1 103 ? -5.500 7.927 15.596 1.00 98.56 103 ASP A O 1
ATOM 825 N N . ILE A 1 104 ? -6.281 7.503 13.532 1.00 98.50 104 ILE A N 1
ATOM 826 C CA . ILE A 1 104 ? -7.672 7.241 13.945 1.00 98.50 104 ILE A CA 1
ATOM 827 C C . ILE A 1 104 ? -7.739 5.955 14.782 1.00 98.50 104 ILE A C 1
ATOM 829 O O . ILE A 1 104 ? -8.229 5.979 15.910 1.00 98.50 104 ILE A O 1
ATOM 833 N N . ALA A 1 105 ? -7.168 4.853 14.287 1.00 98.44 105 ALA A N 1
ATOM 834 C CA . ALA A 1 105 ? -7.144 3.576 14.998 1.00 98.44 105 ALA A CA 1
ATOM 835 C C . ALA A 1 105 ? -6.447 3.685 16.368 1.00 98.44 105 ALA A C 1
ATOM 837 O O . ALA A 1 105 ? -6.952 3.154 17.356 1.00 98.44 105 ALA A O 1
ATOM 838 N N . LYS A 1 106 ? -5.340 4.442 16.469 1.00 98.25 106 LYS A N 1
ATOM 839 C CA . LYS A 1 106 ? -4.660 4.740 17.745 1.00 98.25 106 LYS A CA 1
ATOM 840 C C . LYS A 1 106 ? -5.578 5.475 18.721 1.00 98.25 106 LYS A C 1
ATOM 842 O O . LYS A 1 106 ? -5.640 5.092 19.886 1.00 98.25 106 LYS A O 1
ATOM 847 N N . LYS A 1 107 ? -6.316 6.494 18.265 1.00 98.19 107 LYS A N 1
ATOM 848 C CA . LYS A 1 107 ? -7.281 7.230 19.108 1.00 98.19 107 LYS A CA 1
ATOM 849 C C . LYS A 1 107 ? -8.410 6.334 19.620 1.00 98.19 107 LYS A C 1
ATOM 851 O O . LYS A 1 107 ? -8.884 6.533 20.734 1.00 98.19 107 LYS A O 1
ATOM 856 N N . GLU A 1 108 ? -8.814 5.345 18.830 1.00 97.62 108 GLU A N 1
ATOM 857 C CA . GLU A 1 108 ? -9.858 4.378 19.185 1.00 97.62 108 GLU A CA 1
ATOM 858 C C . GLU A 1 108 ? -9.330 3.153 19.952 1.00 97.62 108 GLU A C 1
ATOM 860 O O . GLU A 1 108 ? -10.103 2.250 20.266 1.00 97.62 108 GLU A O 1
ATOM 865 N N . ASN A 1 109 ? -8.035 3.126 20.298 1.00 97.50 109 ASN A N 1
ATOM 866 C CA . ASN A 1 109 ? -7.345 1.982 20.910 1.00 97.50 109 ASN A CA 1
ATOM 867 C C . ASN A 1 109 ? -7.497 0.675 20.108 1.00 97.50 109 ASN A C 1
ATOM 869 O O . ASN A 1 109 ? -7.478 -0.423 20.665 1.00 97.50 109 ASN A O 1
ATOM 873 N N . GLU A 1 110 ? -7.628 0.781 18.786 1.00 97.75 110 GLU A N 1
ATOM 874 C CA . GLU A 1 110 ? -7.804 -0.353 17.888 1.00 97.75 110 GLU A CA 1
ATOM 875 C C . GLU A 1 110 ? -6.443 -0.890 17.414 1.00 97.75 110 GLU A C 1
ATOM 877 O O . GLU A 1 110 ? -6.013 -0.698 16.276 1.00 97.75 110 GLU A O 1
ATOM 882 N N . LEU A 1 111 ? -5.727 -1.541 18.332 1.00 97.94 111 LEU A N 1
ATOM 883 C CA . LEU A 1 111 ? -4.327 -1.935 18.136 1.00 97.94 111 LEU A CA 1
ATOM 884 C C . LEU A 1 111 ? -4.115 -2.927 16.983 1.00 97.94 111 LEU A C 1
ATOM 886 O O . LEU A 1 111 ? -3.056 -2.911 16.358 1.00 97.94 111 LEU A O 1
ATOM 890 N N . ALA A 1 112 ? -5.105 -3.767 16.670 1.00 98.06 112 ALA A N 1
ATOM 891 C CA . ALA A 1 112 ? -4.995 -4.712 15.561 1.00 98.06 112 ALA A CA 1
ATOM 892 C C . ALA A 1 112 ? -4.936 -3.991 14.202 1.00 98.06 112 ALA A C 1
ATOM 894 O O . ALA A 1 112 ? -4.085 -4.316 13.377 1.00 98.06 112 ALA A O 1
ATOM 895 N N . THR A 1 113 ? -5.778 -2.975 13.983 1.00 98.50 113 THR A N 1
ATOM 896 C CA . THR A 1 113 ? -5.732 -2.128 12.779 1.00 98.50 113 THR A CA 1
ATOM 897 C C . THR A 1 113 ? -4.456 -1.307 12.756 1.00 98.50 113 THR A C 1
ATOM 899 O O . THR A 1 113 ? -3.867 -1.170 11.695 1.00 98.50 113 THR A O 1
ATOM 902 N N . VAL A 1 114 ? -3.982 -0.796 13.898 1.00 98.75 114 VAL A N 1
ATOM 903 C CA . VAL A 1 114 ? -2.700 -0.069 13.945 1.00 98.75 114 VAL A CA 1
ATOM 904 C C . VAL A 1 114 ? -1.563 -0.928 13.398 1.00 98.75 114 VAL A C 1
ATOM 906 O O . VAL A 1 114 ? -0.863 -0.481 12.495 1.00 98.75 114 VAL A O 1
ATOM 909 N N . ASN A 1 115 ? -1.422 -2.160 13.890 1.00 98.69 115 ASN A N 1
ATOM 910 C CA . ASN A 1 115 ? -0.360 -3.065 13.453 1.00 98.69 115 ASN A CA 1
ATOM 911 C C . ASN A 1 115 ? -0.497 -3.442 11.972 1.00 98.69 115 ASN A C 1
ATOM 913 O O . ASN A 1 115 ? 0.493 -3.432 11.248 1.00 98.69 115 ASN A O 1
ATOM 917 N N . LEU A 1 116 ? -1.720 -3.736 11.517 1.00 98.75 116 LEU A N 1
ATOM 918 C CA . LEU A 1 116 ? -1.999 -4.052 10.113 1.00 98.75 116 LEU A CA 1
ATOM 919 C C . LEU A 1 116 ? -1.620 -2.888 9.192 1.00 98.75 116 LEU A C 1
ATOM 921 O O . LEU A 1 116 ? -0.966 -3.089 8.175 1.00 98.75 116 LEU A O 1
ATOM 925 N N . ILE A 1 117 ? -1.997 -1.665 9.559 1.00 98.75 117 ILE A N 1
ATOM 926 C CA . ILE A 1 117 ? -1.722 -0.479 8.748 1.00 98.75 117 ILE A CA 1
ATOM 927 C C . ILE A 1 117 ? -0.229 -0.144 8.758 1.00 98.75 117 ILE A C 1
ATOM 929 O O . ILE A 1 117 ? 0.316 0.196 7.716 1.00 98.75 117 ILE A O 1
ATOM 933 N N . GLU A 1 118 ? 0.458 -0.276 9.896 1.00 98.75 118 GLU A N 1
ATOM 934 C CA . GLU A 1 118 ? 1.914 -0.094 9.954 1.00 98.75 118 GLU A CA 1
ATOM 935 C C . GLU A 1 118 ? 2.661 -1.153 9.121 1.00 98.75 118 GLU A C 1
ATOM 937 O O . GLU A 1 118 ? 3.671 -0.818 8.508 1.00 98.75 118 GLU A O 1
ATOM 942 N N . GLN A 1 119 ? 2.151 -2.387 9.028 1.00 98.62 119 GLN A N 1
ATOM 943 C CA . GLN A 1 119 ? 2.692 -3.407 8.125 1.00 98.62 119 GLN A CA 1
ATOM 944 C C . GLN A 1 119 ? 2.526 -3.009 6.652 1.00 98.62 119 GLN A C 1
ATOM 946 O O . GLN A 1 119 ? 3.508 -3.041 5.918 1.00 98.62 119 GLN A O 1
ATOM 951 N N . ILE A 1 120 ? 1.324 -2.597 6.233 1.00 98.81 120 ILE A N 1
ATOM 952 C CA . ILE A 1 120 ? 1.083 -2.165 4.845 1.00 98.81 120 ILE A CA 1
ATOM 953 C C . ILE A 1 120 ? 1.963 -0.956 4.502 1.00 98.81 120 ILE A C 1
ATOM 955 O O . ILE A 1 120 ? 2.633 -0.949 3.479 1.00 98.81 120 ILE A O 1
ATOM 959 N N . MET A 1 121 ? 2.077 0.026 5.403 1.00 98.75 121 MET A N 1
ATOM 960 C CA . MET A 1 121 ? 2.956 1.186 5.202 1.00 98.75 121 MET A CA 1
ATOM 961 C C . MET A 1 121 ? 4.426 0.815 4.956 1.00 98.75 121 MET A C 1
ATOM 963 O O . MET A 1 121 ? 5.124 1.552 4.261 1.00 98.75 121 MET A O 1
ATOM 967 N N . LEU A 1 122 ? 4.923 -0.277 5.546 1.00 98.69 122 LEU A N 1
ATOM 968 C CA . LEU A 1 122 ? 6.285 -0.751 5.284 1.00 98.69 122 LEU A CA 1
ATOM 969 C C . LEU A 1 122 ? 6.424 -1.298 3.860 1.00 98.69 122 LEU A C 1
ATOM 971 O O . LEU A 1 122 ? 7.437 -1.024 3.212 1.00 98.69 122 LEU A O 1
ATOM 975 N N . ASP A 1 123 ? 5.414 -2.022 3.379 1.00 98.62 123 ASP A N 1
ATOM 976 C CA . ASP A 1 1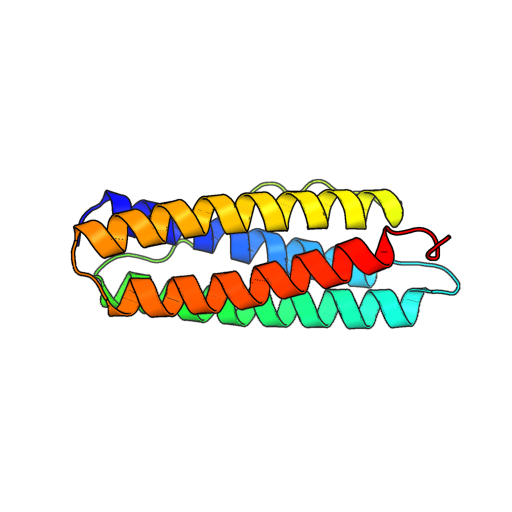23 ? 5.368 -2.517 2.004 1.00 98.62 123 ASP A CA 1
ATOM 977 C C . ASP A 1 123 ? 5.278 -1.333 1.013 1.00 98.62 123 ASP A C 1
ATOM 979 O O . ASP A 1 123 ? 6.133 -1.241 0.129 1.00 98.62 123 ASP A O 1
ATOM 983 N N . GLU A 1 124 ? 4.411 -0.335 1.245 1.00 98.44 124 GLU A N 1
ATOM 984 C CA . GLU A 1 124 ? 4.321 0.864 0.377 1.00 98.44 124 GLU A CA 1
ATOM 985 C C . GLU A 1 124 ? 5.607 1.689 0.355 1.00 98.44 124 GLU A C 1
ATOM 987 O O . GLU A 1 124 ? 6.044 2.192 -0.684 1.00 98.44 124 GLU A O 1
ATOM 992 N N . GLN A 1 125 ? 6.279 1.820 1.502 1.00 98.62 125 GLN A N 1
ATOM 993 C CA . GLN A 1 125 ? 7.575 2.491 1.538 1.00 98.62 125 GLN A CA 1
ATOM 994 C C . GLN A 1 125 ? 8.614 1.730 0.700 1.00 98.62 125 GLN A C 1
ATOM 996 O O . GLN A 1 125 ? 9.415 2.356 0.001 1.00 98.62 125 GLN A O 1
ATOM 1001 N N . SER A 1 126 ? 8.589 0.393 0.723 1.00 98.25 126 SER A N 1
ATOM 1002 C CA . SER A 1 126 ? 9.452 -0.432 -0.124 1.00 98.25 126 SER A CA 1
ATOM 1003 C C . SER A 1 126 ? 9.105 -0.291 -1.609 1.00 98.25 126 SER A C 1
ATOM 1005 O O . SER A 1 126 ? 10.025 -0.224 -2.430 1.00 98.25 126 SER A O 1
ATOM 1007 N N . HIS A 1 127 ? 7.818 -0.223 -1.968 1.00 98.12 127 HIS A N 1
ATOM 1008 C CA . HIS A 1 127 ? 7.369 0.024 -3.342 1.00 98.12 127 HIS A CA 1
ATOM 1009 C C . HIS A 1 127 ? 7.903 1.372 -3.840 1.00 98.12 127 HIS A C 1
ATOM 1011 O O . HIS A 1 127 ? 8.593 1.444 -4.863 1.00 98.12 127 HIS A O 1
ATOM 1017 N N . LEU A 1 128 ? 7.690 2.432 -3.055 1.00 98.19 128 LEU A N 1
ATOM 1018 C CA . LEU A 1 128 ? 8.166 3.780 -3.347 1.00 98.19 128 LEU A CA 1
ATOM 1019 C C . LEU A 1 128 ? 9.688 3.838 -3.520 1.00 98.19 128 LEU A C 1
ATOM 1021 O O . LEU A 1 128 ? 10.188 4.504 -4.431 1.00 98.19 128 LEU A O 1
ATOM 1025 N N . ASP A 1 129 ? 10.442 3.171 -2.649 1.00 97.56 129 ASP A N 1
ATOM 1026 C CA . ASP A 1 129 ? 11.901 3.139 -2.729 1.00 97.56 129 ASP A CA 1
ATOM 1027 C C . ASP A 1 129 ? 12.383 2.446 -4.003 1.00 97.56 129 ASP A C 1
ATOM 1029 O O . ASP A 1 129 ? 13.308 2.941 -4.655 1.00 97.56 129 ASP A O 1
ATOM 1033 N N . GLU A 1 130 ? 11.747 1.343 -4.394 1.00 96.38 130 GLU A N 1
ATOM 1034 C CA . GLU A 1 1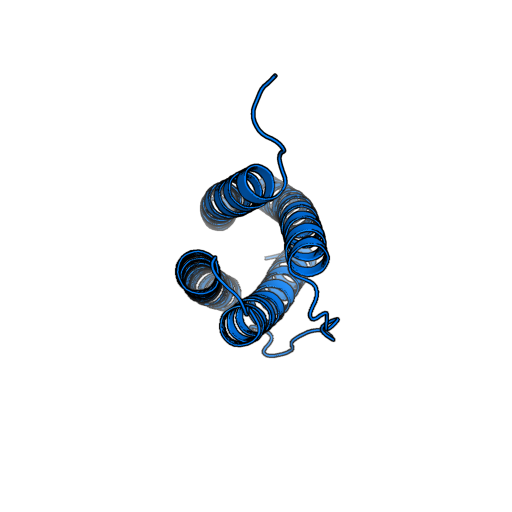30 ? 12.073 0.634 -5.628 1.00 96.38 130 GLU A CA 1
ATOM 1035 C C . GLU A 1 130 ? 11.772 1.486 -6.867 1.00 96.38 130 GLU A C 1
ATOM 1037 O O . GLU A 1 130 ? 12.635 1.654 -7.734 1.00 96.38 130 GLU A O 1
ATOM 1042 N N . ILE A 1 131 ? 10.609 2.138 -6.907 1.00 96.38 131 ILE A N 1
ATOM 1043 C CA . ILE A 1 131 ? 10.235 3.058 -7.990 1.00 96.38 131 ILE A CA 1
ATOM 1044 C C . ILE A 1 131 ? 11.205 4.240 -8.070 1.00 96.38 131 ILE A C 1
ATOM 1046 O O . ILE A 1 131 ? 11.674 4.612 -9.150 1.00 96.38 131 ILE A O 1
ATOM 1050 N N . ASN A 1 132 ? 11.586 4.811 -6.928 1.00 95.44 132 ASN A N 1
ATOM 1051 C CA . ASN A 1 132 ? 12.545 5.909 -6.889 1.00 95.44 132 ASN A CA 1
ATOM 1052 C C . ASN A 1 132 ? 13.934 5.490 -7.384 1.00 95.44 132 ASN A C 1
ATOM 1054 O O . ASN A 1 132 ? 14.600 6.301 -8.028 1.00 95.44 132 ASN A O 1
ATOM 1058 N N . LYS A 1 133 ? 14.393 4.258 -7.124 1.00 93.75 133 LYS A N 1
ATOM 1059 C CA . LYS A 1 133 ? 15.653 3.758 -7.705 1.00 93.75 133 LYS A CA 1
ATOM 1060 C C . LYS A 1 133 ? 15.578 3.716 -9.229 1.00 93.75 133 LYS A C 1
ATOM 1062 O O . LYS A 1 133 ? 16.541 4.124 -9.870 1.00 93.75 133 LYS A O 1
ATOM 1067 N N . MET A 1 134 ? 14.442 3.302 -9.794 1.00 92.31 134 MET A N 1
ATOM 1068 C CA . MET A 1 134 ? 14.226 3.278 -11.247 1.00 92.31 134 MET A CA 1
ATOM 1069 C C . MET A 1 134 ? 14.181 4.685 -11.871 1.00 92.31 134 MET A C 1
ATOM 1071 O O . MET A 1 134 ? 14.566 4.857 -13.025 1.00 92.31 134 MET A O 1
ATOM 1075 N N . LEU A 1 135 ? 13.754 5.702 -11.112 1.00 91.56 135 LEU A N 1
ATOM 1076 C CA . LEU A 1 135 ? 13.720 7.106 -11.550 1.00 91.56 135 LEU A CA 1
ATOM 1077 C C . LEU A 1 135 ? 15.052 7.856 -11.382 1.00 91.56 135 LEU A C 1
ATOM 1079 O O . LEU A 1 135 ? 15.256 8.901 -12.007 1.00 91.56 135 LEU A O 1
ATOM 1083 N N . ARG A 1 136 ? 15.952 7.384 -10.516 1.00 88.44 136 ARG A N 1
ATOM 1084 C CA . ARG A 1 136 ? 17.236 8.051 -10.267 1.00 88.44 136 ARG A CA 1
ATOM 1085 C C . ARG A 1 136 ? 18.173 7.884 -11.461 1.00 88.44 136 ARG A C 1
ATOM 1087 O O . ARG A 1 136 ? 18.290 6.817 -12.054 1.00 88.44 136 ARG A O 1
ATOM 1094 N N . LYS A 1 137 ? 18.924 8.943 -11.763 1.00 74.44 137 LYS A N 1
ATOM 1095 C CA . LYS A 1 137 ? 20.163 8.809 -12.540 1.00 74.44 137 LYS A CA 1
ATOM 1096 C C . LYS A 1 137 ? 21.245 8.234 -11.624 1.00 74.44 137 LYS A C 1
ATOM 1098 O O . LYS A 1 137 ? 21.167 8.439 -10.411 1.00 74.44 137 LYS A O 1
ATOM 1103 N N . ASN A 1 138 ? 22.214 7.515 -12.203 1.00 71.19 138 ASN A N 1
ATOM 1104 C CA . ASN A 1 138 ? 23.328 6.914 -11.462 1.00 71.19 138 ASN A CA 1
ATOM 1105 C C . ASN A 1 138 ? 23.886 7.888 -10.411 1.00 71.19 138 ASN A C 1
ATOM 1107 O O . ASN A 1 138 ? 23.971 9.085 -10.709 1.00 71.19 138 ASN A O 1
ATOM 1111 N N . PRO A 1 139 ? 24.266 7.401 -9.214 1.00 69.81 139 PRO A N 1
ATOM 1112 C CA . PRO A 1 139 ? 24.906 8.249 -8.221 1.00 69.81 139 PRO A CA 1
ATOM 1113 C C . PRO A 1 139 ? 26.111 8.951 -8.856 1.00 69.81 139 PRO A C 1
ATOM 1115 O O . PRO A 1 139 ? 26.920 8.298 -9.519 1.00 69.81 139 PRO A O 1
ATOM 1118 N N . SER A 1 140 ? 26.179 10.272 -8.692 1.00 54.75 140 SER A N 1
ATOM 1119 C CA . SER A 1 140 ? 27.366 11.078 -8.997 1.00 54.75 140 SER A CA 1
ATOM 1120 C C . SER A 1 140 ? 28.464 10.831 -7.977 1.00 54.75 140 SER A C 1
ATOM 1122 O O . SER A 1 140 ? 28.103 10.823 -6.776 1.00 54.75 140 SER A O 1
#

pLDDT: mean 95.58, std 6.02, range [54.75, 98.81]

Sequence (140 aa):
MSKELIDGLNKALSDEITRIVTYLNQSFMVFGPSRNALHETLEKIAIKEMNHMELLSERIVGLGGVPTVKSKDMEQTYVVENMLKMDAKYEKEALETYMKIRDIAKKENELATVNLIEQIMLDEQSHLDEINKMLRKNPS

Radius of gyration: 15.87 Å; Cα contacts (8 Å, |Δi|>4): 134; chains: 1; bounding box: 46×20×46 Å

Nearest PDB structures (foldseek):
  2qqy-assembly1_A  TM=9.726E-01  e=2.477E-07  Bacillus anthracis str. Ames
  8sqp-assembly1_A  TM=8.893E-01  e=4.111E-06  Brucella abortus 2308
  8sqr-assembly1_A  TM=9.011E-01  e=7.139E-06  Brucella abortus 2308
  3r2h-assembly1_A  TM=9.217E-01  e=1.523E-04  Pseudomonas aeruginosa
  9bts-assembly2_a  TM=9.194E-01  e=3.572E-04  Acinetobacter baumannii ATCC 17978

Mean predicted aligned error: 2.98 Å

Solvent-accessible surface area (backbone atoms only — not comparable to full-atom values): 7534 Å² total; per-residue (Å²): 118,60,67,67,53,50,52,42,48,36,51,50,36,21,50,26,53,32,46,29,55,48,27,45,50,49,30,73,57,53,73,68,95,64,21,68,65,52,24,54,52,29,41,52,50,20,55,50,30,52,51,51,35,49,56,44,37,54,49,31,43,76,60,72,45,79,63,67,90,53,59,63,93,77,89,84,73,79,47,67,72,58,43,45,53,50,49,42,48,49,35,51,54,46,47,56,50,40,52,53,42,31,54,49,24,56,76,70,68,35,61,70,58,28,54,53,39,55,52,50,44,53,52,40,52,50,51,33,51,54,40,48,58,73,70,49,73,78,88,128

Secondary structure (DSSP, 8-state):
--HHHHHHHHHHHHHHHHHHHHHHHHHHH--STTHHHHHHHHHHHHHHHHHHHHHHHHHHHHTT-----PPPP------HHHHHHHHHHHHHHHHHHHHHHHHHHHHTT-HHHHHHHHHHHHHHHHHHHHHHHHHS----